Protein AF-A0A1H0B9L7-F1 (afdb_monomer_lite)

Organism: NCBI:txid1137991

pLDDT: mean 75.1, std 20.19, range [36.88, 95.94]

Structure (mmCIF, N/CA/C/O backbone):
data_AF-A0A1H0B9L7-F1
#
_entry.id   AF-A0A1H0B9L7-F1
#
loop_
_atom_site.group_PDB
_atom_site.id
_atom_site.type_symbol
_atom_site.label_atom_id
_atom_site.label_alt_id
_atom_site.label_comp_id
_atom_site.label_asym_id
_atom_site.label_entity_id
_atom_site.label_seq_id
_atom_site.pdbx_PDB_ins_code
_atom_site.Cartn_x
_atom_site.Cartn_y
_atom_site.Cartn_z
_atom_site.occupancy
_atom_site.B_iso_or_equiv
_atom_site.auth_seq_id
_atom_site.auth_comp_id
_atom_site.auth_asym_id
_atom_site.auth_atom_id
_atom_site.pdbx_PDB_model_num
ATOM 1 N N . MET A 1 1 ? 2.039 52.767 29.860 1.00 42.03 1 MET A N 1
ATOM 2 C CA . MET A 1 1 ? 3.351 52.083 29.797 1.00 42.03 1 MET A CA 1
ATOM 3 C C . MET A 1 1 ? 3.366 51.336 28.460 1.00 42.03 1 MET A C 1
ATOM 5 O O . MET A 1 1 ? 2.620 50.385 28.337 1.00 42.03 1 MET A O 1
ATOM 9 N N . ARG A 1 2 ? 3.704 51.986 27.335 1.00 48.44 2 ARG A N 1
ATOM 10 C CA . ARG A 1 2 ? 5.021 52.002 26.653 1.00 48.44 2 ARG A CA 1
ATOM 11 C C . ARG A 1 2 ? 5.650 50.603 26.499 1.00 48.44 2 ARG A C 1
ATOM 13 O O . ARG A 1 2 ? 6.182 50.077 27.467 1.00 48.44 2 ARG A O 1
ATOM 20 N N . SER A 1 3 ? 5.557 50.068 25.275 1.00 59.44 3 SER A N 1
ATOM 21 C CA . SER A 1 3 ? 6.215 48.862 24.737 1.00 59.44 3 SER A CA 1
ATOM 22 C C . SER A 1 3 ? 7.753 48.915 24.847 1.00 59.44 3 SER A C 1
ATOM 24 O O . SER A 1 3 ? 8.292 49.990 25.126 1.00 59.44 3 SER A O 1
ATOM 26 N N . PRO A 1 4 ? 8.473 47.804 24.571 1.00 56.31 4 PRO A N 1
ATOM 27 C CA . PRO A 1 4 ? 8.858 47.522 23.178 1.00 56.31 4 PRO A CA 1
ATOM 28 C C . PRO A 1 4 ? 8.913 46.031 22.781 1.00 56.31 4 PRO A C 1
ATOM 30 O O . PRO A 1 4 ? 9.260 45.158 23.569 1.00 56.31 4 PRO A O 1
ATOM 33 N N . ALA A 1 5 ? 8.651 45.781 21.498 1.00 57.62 5 ALA A N 1
ATOM 34 C CA . ALA A 1 5 ? 9.112 44.602 20.772 1.00 57.62 5 ALA A CA 1
ATOM 35 C C . ALA A 1 5 ? 10.468 44.905 20.100 1.00 57.62 5 ALA A C 1
ATOM 37 O O . ALA A 1 5 ? 10.629 46.000 19.554 1.00 57.62 5 ALA A O 1
ATOM 38 N N . PRO A 1 6 ? 11.399 43.937 20.065 1.00 56.00 6 PRO A N 1
ATOM 39 C CA . PRO A 1 6 ? 12.381 43.796 18.987 1.00 56.00 6 PRO A CA 1
ATOM 40 C C . PRO A 1 6 ? 12.260 42.383 18.375 1.00 56.00 6 PRO A C 1
ATOM 42 O O . PRO A 1 6 ? 12.289 41.381 19.076 1.00 56.00 6 PRO A O 1
ATOM 45 N N . LEU A 1 7 ? 11.912 42.227 17.096 1.00 51.38 7 LEU A N 1
ATOM 46 C CA . LEU A 1 7 ? 12.847 42.212 15.963 1.00 51.38 7 LEU A CA 1
ATOM 47 C C . LEU A 1 7 ? 14.116 41.376 16.210 1.00 51.38 7 LEU A C 1
ATOM 49 O O . LEU A 1 7 ? 15.157 41.932 16.536 1.00 51.38 7 LEU A O 1
ATOM 53 N N . LEU A 1 8 ? 14.057 40.080 15.895 1.00 52.88 8 LEU A N 1
ATOM 54 C CA . LEU A 1 8 ? 15.176 39.390 15.249 1.00 52.88 8 LEU A CA 1
ATOM 55 C C . LEU A 1 8 ? 14.666 38.563 14.064 1.00 52.88 8 LEU A C 1
ATOM 57 O O . LEU A 1 8 ? 14.247 37.417 14.175 1.00 52.88 8 LEU A O 1
ATOM 61 N N . ARG A 1 9 ? 14.713 39.219 12.902 1.00 50.41 9 ARG A N 1
ATOM 62 C CA . ARG A 1 9 ? 14.903 38.585 11.601 1.00 50.41 9 ARG A CA 1
ATOM 63 C C . ARG A 1 9 ? 16.345 38.069 11.554 1.00 50.41 9 ARG A C 1
ATOM 65 O O . ARG A 1 9 ? 17.278 38.861 11.655 1.00 50.41 9 ARG A O 1
ATOM 72 N N . SER A 1 10 ? 16.533 36.771 11.375 1.00 52.09 10 SER A N 1
ATOM 73 C CA . SER A 1 10 ? 17.801 36.164 10.949 1.00 52.09 10 SER A CA 1
ATOM 74 C C . SER A 1 10 ? 17.411 34.968 10.075 1.00 52.09 10 SER A C 1
ATOM 76 O O . SER A 1 10 ? 16.945 33.960 10.582 1.00 52.09 10 SER A O 1
ATOM 78 N N . ALA A 1 11 ? 17.219 35.154 8.768 1.00 50.53 11 ALA A N 1
ATOM 79 C CA . ALA A 1 11 ? 18.280 35.045 7.765 1.00 50.53 11 ALA A CA 1
ATOM 80 C C . ALA A 1 11 ? 19.037 33.705 7.863 1.00 50.53 11 ALA A C 1
ATOM 82 O O . ALA A 1 11 ? 20.212 33.689 8.211 1.00 50.53 11 ALA A O 1
ATOM 83 N N . LEU A 1 12 ? 18.375 32.585 7.544 1.00 45.91 12 LEU A N 1
ATOM 84 C CA . LEU A 1 12 ? 19.090 31.385 7.102 1.00 45.91 12 LEU A CA 1
ATOM 85 C C . LEU A 1 12 ? 19.279 31.473 5.587 1.00 45.91 12 LEU A C 1
ATOM 87 O O . LEU A 1 12 ? 18.405 31.123 4.798 1.00 45.91 12 LEU A O 1
ATOM 91 N N . ALA A 1 13 ? 20.432 32.012 5.213 1.00 48.62 13 ALA A N 1
ATOM 92 C CA . ALA A 1 13 ? 21.002 31.883 3.889 1.00 48.62 13 ALA A CA 1
ATOM 93 C C . ALA A 1 13 ? 21.830 30.588 3.823 1.00 48.62 13 ALA A C 1
ATOM 95 O O . ALA A 1 13 ? 22.670 30.357 4.686 1.00 48.62 13 ALA A O 1
ATOM 96 N N . GLY A 1 14 ? 21.581 29.794 2.779 1.00 43.53 14 GLY A N 1
ATOM 97 C CA . GLY A 1 14 ? 22.576 29.059 1.992 1.00 43.53 14 GLY A CA 1
ATOM 98 C C . GLY A 1 14 ? 23.479 28.026 2.672 1.00 43.53 14 GLY A C 1
ATOM 99 O O . GLY A 1 14 ? 24.476 28.378 3.289 1.00 43.53 14 GLY A O 1
ATOM 100 N N . ALA A 1 15 ? 23.245 26.750 2.352 1.00 43.12 15 ALA A N 1
ATOM 101 C CA . ALA A 1 15 ? 24.317 25.780 2.116 1.00 43.12 15 ALA A CA 1
ATOM 102 C C . ALA A 1 15 ? 23.804 24.652 1.202 1.00 43.12 15 ALA A C 1
ATOM 104 O O . ALA A 1 15 ? 23.286 23.640 1.665 1.00 43.12 15 ALA A O 1
ATOM 105 N N . ALA A 1 16 ? 23.927 24.842 -0.114 1.00 46.94 16 ALA A N 1
ATOM 106 C CA . ALA A 1 16 ? 23.858 23.748 -1.075 1.00 46.94 16 ALA A CA 1
ATOM 107 C C . ALA A 1 16 ? 25.203 23.009 -1.033 1.00 46.94 16 ALA A C 1
ATOM 109 O O . ALA A 1 16 ? 26.205 23.503 -1.548 1.00 46.94 16 ALA A O 1
ATOM 110 N N . ALA A 1 17 ? 25.239 21.853 -0.373 1.00 47.50 17 ALA A N 1
ATOM 111 C CA . ALA A 1 17 ? 26.378 20.949 -0.419 1.00 47.50 17 ALA A CA 1
ATOM 112 C C . ALA A 1 17 ? 26.219 20.029 -1.637 1.00 47.50 17 ALA A C 1
ATOM 114 O O . ALA A 1 17 ? 25.492 19.041 -1.599 1.00 47.50 17 ALA A O 1
ATOM 115 N N . VAL A 1 18 ? 26.883 20.387 -2.735 1.00 51.75 18 VAL A N 1
ATOM 116 C CA . VAL A 1 18 ? 27.063 19.516 -3.900 1.00 51.75 18 VAL A CA 1
ATOM 117 C C . VAL A 1 18 ? 28.144 18.500 -3.538 1.00 51.75 18 VAL A C 1
ATOM 119 O O . VAL A 1 18 ? 29.329 18.831 -3.510 1.00 51.75 18 VAL A O 1
ATOM 122 N N . VAL A 1 19 ? 27.747 17.268 -3.222 1.00 54.28 19 VAL A N 1
ATOM 123 C CA . VAL A 1 19 ? 28.686 16.150 -3.087 1.00 54.28 19 VAL A CA 1
ATOM 124 C C . VAL A 1 19 ? 28.959 15.618 -4.492 1.00 54.28 19 VAL A C 1
ATOM 126 O O . VAL A 1 19 ? 28.179 14.853 -5.050 1.00 54.28 19 VAL A O 1
ATOM 129 N N . LEU A 1 20 ? 30.062 16.077 -5.084 1.00 47.34 20 LEU A N 1
ATOM 130 C CA . LEU A 1 20 ? 30.651 15.487 -6.283 1.00 47.34 20 LEU A CA 1
ATOM 131 C C . LEU A 1 20 ? 31.174 14.095 -5.912 1.00 47.34 20 LEU A C 1
ATOM 133 O O . LEU A 1 20 ? 32.249 13.977 -5.320 1.00 47.34 20 LEU A O 1
ATOM 137 N N . LEU A 1 21 ? 30.406 13.050 -6.240 1.00 48.59 21 LEU A N 1
ATOM 138 C CA . LEU A 1 21 ? 30.911 11.685 -6.186 1.00 48.59 21 LEU A CA 1
ATOM 139 C C . LEU A 1 21 ? 32.091 11.561 -7.149 1.00 48.59 21 LEU A C 1
ATOM 141 O O . LEU A 1 21 ? 31.997 11.743 -8.361 1.00 48.59 21 LEU A O 1
ATOM 145 N N . THR A 1 22 ? 33.216 11.269 -6.525 1.00 49.94 22 THR A N 1
ATOM 146 C CA . THR A 1 22 ? 34.524 11.006 -7.084 1.00 49.94 22 THR A CA 1
ATOM 147 C C . THR A 1 22 ? 34.458 9.978 -8.203 1.00 49.94 22 THR A C 1
ATOM 149 O O . THR A 1 22 ? 34.223 8.792 -7.967 1.00 49.94 22 THR A O 1
ATOM 152 N N . ALA A 1 23 ? 34.765 10.443 -9.410 1.00 46.69 23 ALA A N 1
ATOM 153 C CA . ALA A 1 23 ? 35.298 9.619 -10.476 1.00 46.69 23 ALA A CA 1
ATOM 154 C C . ALA A 1 23 ? 36.564 8.911 -9.963 1.00 46.69 23 ALA A C 1
ATOM 156 O O . ALA A 1 23 ? 37.639 9.505 -9.878 1.00 46.69 23 ALA A O 1
ATOM 157 N N . CYS A 1 24 ? 36.429 7.640 -9.588 1.00 54.50 24 CYS A N 1
ATOM 158 C CA . CYS A 1 24 ? 37.564 6.753 -9.381 1.00 54.50 24 CYS A CA 1
ATOM 159 C C . CYS A 1 24 ? 37.978 6.218 -10.754 1.00 54.50 24 CYS A C 1
ATOM 161 O O . CYS A 1 24 ? 37.514 5.179 -11.216 1.00 54.50 24 CYS A O 1
ATOM 163 N N . GLY A 1 25 ? 38.803 7.013 -11.436 1.00 43.22 25 GLY A N 1
ATOM 164 C CA . GLY A 1 25 ? 39.615 6.557 -12.551 1.00 43.22 25 GLY A CA 1
ATOM 165 C C . GLY A 1 25 ? 40.789 5.740 -12.019 1.00 43.22 25 GLY A C 1
ATOM 166 O O . GLY A 1 25 ? 41.552 6.221 -11.182 1.00 43.22 25 GLY A O 1
ATOM 167 N N . GLY A 1 26 ? 40.924 4.511 -12.510 1.00 40.94 26 GLY A N 1
ATOM 168 C CA . GLY A 1 26 ? 42.085 3.655 -12.293 1.00 40.94 26 GLY A CA 1
ATOM 169 C C . GLY A 1 26 ? 42.659 3.229 -13.638 1.00 40.94 26 GLY A C 1
ATOM 170 O O . GLY A 1 26 ? 42.087 2.371 -14.304 1.00 40.94 26 GLY A O 1
ATOM 171 N N . SER A 1 27 ? 43.767 3.856 -14.034 1.00 45.31 27 SER A N 1
ATOM 172 C CA . SER A 1 27 ? 44.590 3.472 -15.185 1.00 45.31 27 SER A CA 1
ATOM 173 C C . SER A 1 27 ? 45.542 2.338 -14.796 1.00 45.31 27 SER A C 1
ATOM 175 O O . SER A 1 27 ? 46.207 2.432 -13.765 1.00 45.31 27 SER A O 1
ATOM 177 N N . GLY A 1 28 ? 45.649 1.310 -15.638 1.00 43.69 28 GLY A N 1
ATOM 178 C CA . GLY A 1 28 ? 46.694 0.287 -15.577 1.00 43.69 28 GLY A CA 1
ATOM 179 C C . GLY A 1 28 ? 47.242 0.037 -16.980 1.00 43.69 28 GLY A C 1
ATOM 180 O O . GLY A 1 28 ? 46.507 -0.439 -17.840 1.00 43.69 28 GLY A O 1
ATOM 181 N N . ASP A 1 29 ? 48.499 0.419 -17.192 1.00 53.62 29 ASP A N 1
ATOM 182 C CA . ASP A 1 29 ? 49.316 0.152 -18.379 1.00 53.62 29 ASP A CA 1
ATOM 183 C C . ASP A 1 29 ? 50.248 -1.022 -18.041 1.00 53.62 29 ASP A C 1
ATOM 185 O O . ASP A 1 29 ? 50.967 -0.947 -17.043 1.00 53.62 29 ASP A O 1
ATOM 189 N N . ASP A 1 30 ? 50.180 -2.106 -18.819 1.00 49.50 30 ASP A N 1
ATOM 190 C CA . ASP A 1 30 ? 51.202 -3.161 -18.879 1.00 49.50 30 ASP A CA 1
ATOM 191 C C . ASP A 1 30 ? 51.128 -3.844 -20.265 1.00 49.50 30 ASP A C 1
ATOM 193 O O . ASP A 1 30 ? 50.223 -4.627 -20.562 1.00 49.50 30 ASP A O 1
ATOM 197 N N . GLU A 1 31 ? 52.055 -3.470 -21.152 1.00 57.81 31 GLU A N 1
ATOM 198 C CA . GLU A 1 31 ? 52.524 -4.264 -22.304 1.00 57.81 31 GLU A CA 1
ATOM 199 C C . GLU A 1 31 ? 53.708 -5.127 -21.807 1.00 57.81 31 GLU A C 1
ATOM 201 O O . GLU A 1 31 ? 54.475 -4.613 -20.987 1.00 57.81 31 GLU A O 1
ATOM 206 N N . PRO A 1 32 ? 53.976 -6.360 -22.310 1.00 51.19 32 PRO A N 1
ATOM 207 C CA . PRO A 1 32 ? 54.155 -6.605 -23.747 1.00 51.19 32 PRO A CA 1
ATOM 208 C C . PRO A 1 32 ? 53.778 -8.017 -24.271 1.00 51.19 32 PRO A C 1
ATOM 210 O O . PRO A 1 32 ? 53.639 -8.980 -23.523 1.00 51.19 32 PRO A O 1
ATOM 213 N N . ALA A 1 33 ? 53.726 -8.136 -25.606 1.00 43.72 33 ALA A N 1
ATOM 214 C CA . ALA A 1 33 ? 54.347 -9.191 -26.438 1.00 43.72 33 ALA A CA 1
ATOM 215 C C . ALA A 1 33 ? 53.474 -9.632 -27.631 1.00 43.72 33 ALA A C 1
ATOM 217 O O . ALA A 1 33 ? 52.386 -10.187 -27.497 1.00 43.72 33 ALA A O 1
ATOM 218 N N . ALA A 1 34 ? 54.028 -9.420 -28.824 1.00 52.34 34 ALA A N 1
ATOM 219 C CA . ALA A 1 34 ? 53.470 -9.766 -30.123 1.00 52.34 34 ALA A CA 1
ATOM 220 C C . ALA A 1 34 ? 53.488 -11.275 -30.434 1.00 52.34 34 ALA A C 1
ATOM 222 O O . ALA A 1 34 ? 54.483 -11.950 -30.174 1.00 52.34 34 ALA A O 1
ATOM 223 N N . ALA A 1 35 ? 52.452 -11.754 -31.135 1.00 51.06 35 ALA A N 1
ATOM 224 C CA . ALA A 1 35 ? 52.500 -12.883 -32.074 1.00 51.06 35 ALA A CA 1
ATOM 225 C C . ALA A 1 35 ? 51.279 -12.834 -33.036 1.00 51.06 35 ALA A C 1
ATOM 227 O O . ALA A 1 35 ? 50.304 -12.148 -32.738 1.00 51.06 35 ALA A O 1
ATOM 228 N N . PRO A 1 36 ? 51.343 -13.475 -34.221 1.00 50.16 36 PRO A N 1
ATOM 229 C CA . PRO A 1 36 ? 50.843 -12.915 -35.478 1.00 50.16 36 PRO A CA 1
ATOM 230 C C . PRO A 1 36 ? 49.389 -13.242 -35.855 1.00 50.16 36 PRO A C 1
ATOM 232 O O . PRO A 1 36 ? 48.775 -14.203 -35.399 1.00 50.16 36 PRO A O 1
ATOM 235 N N . SER A 1 37 ? 48.913 -12.427 -36.799 1.00 56.03 37 SER A N 1
ATOM 236 C CA . SER A 1 37 ? 47.653 -12.466 -37.537 1.00 56.03 37 SER A CA 1
ATOM 237 C C . SER A 1 37 ? 47.139 -13.860 -37.903 1.00 56.03 37 SER A C 1
ATOM 239 O O . SER A 1 37 ? 47.799 -14.623 -38.605 1.00 56.03 37 SER A O 1
ATOM 241 N N . THR A 1 38 ? 45.877 -14.112 -37.561 1.00 51.56 38 THR A N 1
ATOM 242 C CA . THR A 1 38 ? 44.993 -15.016 -38.304 1.00 51.56 38 THR A CA 1
ATOM 243 C C . THR A 1 38 ? 43.694 -14.263 -38.570 1.00 51.56 38 THR A C 1
ATOM 245 O O . THR A 1 38 ? 42.982 -13.883 -37.645 1.00 51.56 38 THR A O 1
ATOM 248 N N . SER A 1 39 ? 43.423 -13.982 -39.843 1.00 57.38 39 SER A N 1
ATOM 249 C CA . SER A 1 39 ? 42.184 -13.358 -40.298 1.00 57.38 39 SER A CA 1
ATOM 250 C C . SER A 1 39 ? 41.013 -14.330 -40.147 1.00 57.38 39 SER A C 1
ATOM 252 O O . SER A 1 39 ? 41.042 -15.428 -40.698 1.00 57.38 39 SER A O 1
ATOM 254 N N . ALA A 1 40 ? 39.968 -13.896 -39.446 1.00 54.59 40 ALA A N 1
ATOM 255 C CA . ALA A 1 40 ? 38.642 -14.509 -39.417 1.00 54.59 40 ALA A CA 1
ATOM 256 C C . ALA A 1 40 ? 37.588 -13.381 -39.479 1.00 54.59 40 ALA A C 1
ATOM 258 O O . ALA A 1 40 ? 37.905 -12.243 -39.126 1.00 54.59 40 ALA A O 1
ATOM 259 N N . PRO A 1 41 ? 36.395 -13.642 -40.037 1.00 47.78 41 PRO A N 1
ATOM 260 C CA . PRO A 1 41 ? 35.584 -12.630 -40.701 1.00 47.78 41 PRO A CA 1
ATOM 261 C C . PRO A 1 41 ? 34.992 -11.613 -39.727 1.00 47.78 41 PRO A C 1
ATOM 263 O O . PRO A 1 41 ? 34.672 -11.930 -38.585 1.00 47.78 41 PRO A O 1
ATOM 266 N N . ALA A 1 42 ? 34.822 -10.391 -40.231 1.00 51.25 42 ALA A N 1
ATOM 267 C CA . ALA A 1 42 ? 34.138 -9.299 -39.565 1.00 51.25 42 ALA A CA 1
ATOM 268 C C . ALA A 1 42 ? 32.693 -9.696 -39.233 1.00 51.25 42 ALA A C 1
ATOM 270 O O . ALA A 1 42 ? 31.787 -9.556 -40.052 1.00 51.25 42 ALA A O 1
ATOM 271 N N . THR A 1 43 ? 32.465 -10.170 -38.013 1.00 47.81 43 THR A N 1
ATOM 272 C CA . THR A 1 43 ? 31.168 -10.017 -37.368 1.00 47.81 43 THR A CA 1
ATOM 273 C C . THR A 1 43 ? 31.000 -8.524 -37.155 1.00 47.81 43 THR A C 1
ATOM 275 O O . THR A 1 43 ? 31.756 -7.909 -36.403 1.00 47.81 43 THR A O 1
ATOM 278 N N . SER A 1 44 ? 30.065 -7.921 -37.887 1.00 50.69 44 SER A N 1
ATOM 279 C CA . SER A 1 44 ? 29.634 -6.548 -37.670 1.00 50.69 44 SER A CA 1
ATOM 280 C C . SER A 1 44 ? 29.277 -6.385 -36.197 1.00 50.69 44 SER A C 1
ATOM 282 O O . SER A 1 44 ? 28.225 -6.829 -35.746 1.00 50.69 44 SER A O 1
ATOM 284 N N . ALA A 1 45 ? 30.191 -5.786 -35.440 1.00 47.78 45 ALA A N 1
ATOM 285 C CA . ALA A 1 45 ? 29.897 -5.261 -34.129 1.00 47.78 45 ALA A CA 1
ATOM 286 C C . ALA A 1 45 ? 28.925 -4.107 -34.362 1.00 47.78 45 ALA A C 1
ATOM 288 O O . ALA A 1 45 ? 29.325 -3.005 -34.742 1.00 47.78 45 ALA A O 1
ATOM 289 N N . SER A 1 46 ? 27.633 -4.386 -34.208 1.00 48.44 46 SER A N 1
ATOM 290 C CA . SER A 1 46 ? 26.656 -3.340 -33.964 1.00 48.44 46 SER A CA 1
ATOM 291 C C . SER A 1 46 ? 27.123 -2.624 -32.704 1.00 48.44 46 SER A C 1
ATOM 293 O O . SER A 1 46 ? 27.026 -3.164 -31.604 1.00 48.44 46 SER A O 1
ATOM 295 N N . ALA A 1 47 ? 27.720 -1.447 -32.880 1.00 47.84 47 ALA A N 1
ATOM 296 C CA . ALA A 1 47 ? 27.993 -0.539 -31.782 1.00 47.84 47 ALA A CA 1
ATOM 297 C C . ALA A 1 47 ? 26.691 -0.376 -30.979 1.00 47.84 47 ALA A C 1
ATOM 299 O O . ALA A 1 47 ? 25.638 -0.197 -31.606 1.00 47.84 47 ALA A O 1
ATOM 300 N N . PRO A 1 48 ? 26.709 -0.433 -29.632 1.00 45.72 48 PRO A N 1
ATOM 301 C CA . PRO A 1 48 ? 25.570 0.063 -28.888 1.00 45.72 48 PRO A CA 1
ATOM 302 C C . PRO A 1 48 ? 25.426 1.519 -29.313 1.00 45.72 48 PRO A C 1
ATOM 304 O O . PRO A 1 48 ? 26.345 2.329 -29.173 1.00 45.72 48 PRO A O 1
ATOM 307 N N . SER A 1 49 ? 24.307 1.816 -29.963 1.00 42.38 49 SER A N 1
ATOM 308 C CA . SER A 1 49 ? 23.967 3.186 -30.279 1.00 42.38 49 SER A CA 1
ATOM 309 C C . SER A 1 49 ? 23.860 3.886 -28.934 1.00 42.38 49 SER A C 1
ATOM 311 O O . SER A 1 49 ? 22.913 3.636 -28.195 1.00 42.38 49 SER A O 1
ATOM 313 N N . SER A 1 50 ? 24.820 4.753 -28.611 1.00 46.06 50 SER A N 1
ATOM 314 C CA . SER A 1 50 ? 24.638 5.826 -27.633 1.00 46.06 50 SER A CA 1
ATOM 315 C C . SER A 1 50 ? 23.621 6.818 -28.203 1.00 46.06 50 SER A C 1
ATOM 317 O O . SER A 1 50 ? 23.933 7.967 -28.499 1.00 46.06 50 SER A O 1
ATOM 319 N N . GLY A 1 51 ? 22.410 6.336 -28.462 1.00 41.38 51 GLY A N 1
ATOM 320 C CA . GLY A 1 51 ? 21.232 7.165 -28.523 1.00 41.38 51 GLY A CA 1
ATOM 321 C C . GLY A 1 51 ? 20.789 7.353 -27.087 1.00 41.38 51 GLY A C 1
ATOM 322 O O . GLY A 1 51 ? 20.809 6.404 -26.306 1.00 41.38 51 GLY A O 1
ATOM 323 N N . THR A 1 52 ? 20.395 8.569 -26.733 1.00 50.41 52 THR A N 1
ATOM 324 C CA . THR A 1 52 ? 19.377 8.768 -25.705 1.00 50.41 52 THR A CA 1
ATOM 325 C C . THR A 1 52 ? 18.265 7.767 -26.001 1.00 50.41 52 THR A C 1
ATOM 327 O O . THR A 1 52 ? 17.506 7.961 -26.951 1.00 50.41 52 THR A O 1
ATOM 330 N N . ALA A 1 53 ? 18.262 6.637 -25.289 1.00 52.44 53 ALA A N 1
ATOM 331 C CA . ALA A 1 53 ? 17.199 5.661 -25.404 1.00 52.44 53 ALA A CA 1
ATOM 332 C C . ALA A 1 53 ? 15.911 6.423 -25.098 1.00 52.44 53 ALA A C 1
ATOM 334 O O . ALA A 1 53 ? 15.861 7.195 -24.136 1.00 52.44 53 ALA A O 1
ATOM 335 N N . ALA A 1 54 ? 14.916 6.285 -25.973 1.00 57.50 54 ALA A N 1
ATOM 336 C CA . ALA A 1 54 ? 13.585 6.767 -25.653 1.00 57.50 54 ALA A CA 1
ATOM 337 C C . ALA A 1 54 ? 13.184 6.183 -24.286 1.00 57.50 54 ALA A C 1
ATOM 339 O O . ALA A 1 54 ? 13.604 5.058 -23.988 1.00 57.50 54 ALA A O 1
ATOM 340 N N . PRO A 1 55 ? 12.434 6.931 -23.458 1.00 61.00 55 PRO A N 1
ATOM 341 C CA . PRO A 1 55 ? 11.918 6.381 -22.213 1.00 61.00 55 PRO A CA 1
ATOM 342 C C . PRO A 1 55 ? 11.214 5.054 -22.511 1.00 61.00 55 PRO A C 1
ATOM 344 O O . PRO A 1 55 ? 10.543 4.914 -23.538 1.00 61.00 55 PRO A O 1
ATOM 347 N N . ASP A 1 56 ? 11.458 4.056 -21.663 1.00 72.75 56 ASP A N 1
ATOM 348 C CA . ASP A 1 56 ? 10.843 2.750 -21.836 1.00 72.75 56 ASP A CA 1
ATOM 349 C C . ASP A 1 56 ? 9.317 2.903 -21.679 1.00 72.75 56 ASP A C 1
ATOM 351 O O . ASP A 1 56 ? 8.852 3.367 -20.633 1.00 72.75 56 ASP A O 1
ATOM 355 N N . PRO A 1 57 ? 8.513 2.551 -22.700 1.00 77.75 57 PRO A N 1
ATOM 356 C CA . PRO A 1 57 ? 7.079 2.817 -22.677 1.00 77.75 57 PRO A CA 1
ATOM 357 C C . PRO A 1 57 ? 6.345 2.000 -21.605 1.00 77.75 57 PRO A C 1
ATOM 359 O O . PRO A 1 57 ? 5.257 2.397 -21.188 1.00 77.75 57 PRO A O 1
ATOM 362 N N . ALA A 1 58 ? 6.907 0.872 -21.149 1.00 81.88 58 ALA A N 1
ATOM 363 C CA . ALA A 1 58 ? 6.328 0.102 -20.053 1.00 81.88 58 ALA A CA 1
ATOM 364 C C . ALA A 1 58 ? 6.587 0.788 -18.705 1.00 81.88 58 ALA A C 1
ATOM 366 O O . ALA A 1 58 ? 5.694 0.813 -17.859 1.00 81.88 58 ALA A O 1
ATOM 367 N N . ALA A 1 59 ? 7.758 1.405 -18.529 1.00 83.94 59 ALA A N 1
ATOM 368 C CA . ALA A 1 59 ? 8.050 2.219 -17.353 1.00 83.94 59 ALA A CA 1
ATOM 369 C C . ALA A 1 59 ? 7.113 3.436 -17.262 1.00 83.94 59 ALA A C 1
ATOM 371 O O . ALA A 1 59 ? 6.524 3.675 -16.211 1.00 83.94 59 ALA A O 1
ATOM 372 N N . GLU A 1 60 ? 6.898 4.164 -18.364 1.00 85.75 60 GLU A N 1
ATOM 373 C CA . GLU A 1 60 ? 5.984 5.318 -18.393 1.00 85.75 60 GLU A CA 1
ATOM 374 C C . GLU A 1 60 ? 4.537 4.934 -18.038 1.00 85.75 60 GLU A C 1
ATOM 376 O O . GLU A 1 60 ? 3.890 5.627 -17.247 1.00 85.75 60 GLU A O 1
ATOM 381 N N . GLN A 1 61 ? 4.037 3.817 -18.584 1.00 88.88 61 GLN A N 1
ATOM 382 C CA . GLN A 1 61 ? 2.708 3.291 -18.249 1.00 88.88 61 GLN A CA 1
ATOM 383 C C . GLN A 1 61 ? 2.618 2.889 -16.778 1.00 88.88 61 GLN A C 1
ATOM 385 O O . GLN A 1 61 ? 1.714 3.344 -16.080 1.00 88.88 61 GLN A O 1
ATOM 390 N N . PHE A 1 62 ? 3.595 2.125 -16.282 1.00 90.81 62 PHE A N 1
ATOM 391 C CA . PHE A 1 62 ? 3.655 1.726 -14.880 1.00 90.81 62 PHE A CA 1
ATOM 392 C C . PHE A 1 62 ? 3.635 2.935 -13.938 1.00 90.81 62 PHE A C 1
ATOM 394 O O . PHE A 1 62 ? 2.852 2.965 -12.994 1.00 90.81 62 PHE A O 1
ATOM 401 N N . CYS A 1 63 ? 4.442 3.964 -14.206 1.00 91.19 63 CYS A N 1
ATOM 402 C CA . CYS A 1 63 ? 4.485 5.180 -13.394 1.00 91.19 63 CYS A CA 1
ATOM 403 C C . CYS A 1 63 ? 3.132 5.912 -13.357 1.00 91.19 63 CYS A C 1
ATOM 405 O O . CYS A 1 63 ? 2.717 6.399 -12.298 1.00 91.19 63 CYS A O 1
ATOM 407 N N . GLY A 1 64 ? 2.438 5.985 -14.499 1.00 90.81 64 GLY A N 1
ATOM 408 C CA . GLY A 1 64 ? 1.105 6.578 -14.602 1.00 90.81 64 GLY A CA 1
ATOM 409 C C . GLY A 1 64 ? 0.049 5.783 -13.831 1.00 90.81 64 GLY A C 1
ATOM 410 O O . GLY A 1 64 ? -0.650 6.347 -12.983 1.00 90.81 64 GLY A O 1
ATOM 411 N N . ASP A 1 65 ? -0.016 4.475 -14.075 1.00 92.19 65 ASP A N 1
ATOM 412 C CA . ASP A 1 65 ? -0.978 3.566 -13.446 1.00 92.19 65 ASP A CA 1
ATOM 413 C C . ASP A 1 65 ? -0.766 3.493 -11.931 1.00 92.19 65 ASP A C 1
ATOM 415 O O . ASP A 1 65 ? -1.721 3.610 -11.162 1.00 92.19 65 ASP A O 1
ATOM 419 N N . MET A 1 66 ? 0.491 3.393 -11.489 1.00 91.31 66 MET A N 1
ATOM 420 C CA . MET A 1 66 ? 0.861 3.378 -10.076 1.00 91.31 66 MET A CA 1
ATOM 421 C C . MET A 1 66 ? 0.439 4.679 -9.383 1.00 91.31 66 MET A C 1
ATOM 423 O O . MET A 1 66 ? -0.235 4.634 -8.353 1.00 91.31 66 MET A O 1
ATOM 427 N N . THR A 1 67 ? 0.724 5.843 -9.977 1.00 89.88 67 THR A N 1
ATOM 428 C CA . THR A 1 67 ? 0.318 7.142 -9.411 1.00 89.88 67 THR A CA 1
ATOM 429 C C . THR A 1 67 ? -1.205 7.262 -9.292 1.00 89.88 67 THR A C 1
ATOM 431 O O . THR A 1 67 ? -1.707 7.720 -8.259 1.00 89.88 6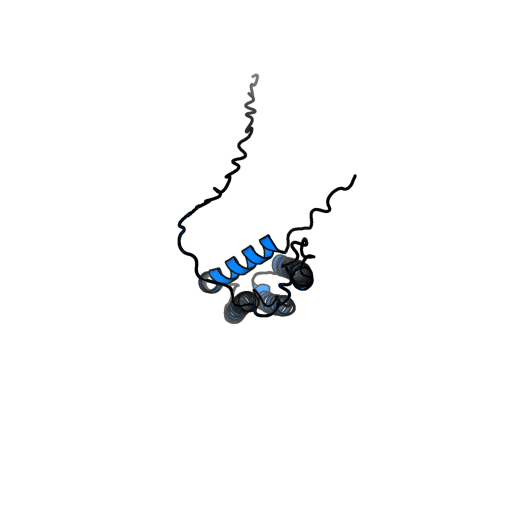7 THR A O 1
ATOM 434 N N . SER A 1 68 ? -1.955 6.837 -10.316 1.00 91.38 68 SER A N 1
ATOM 435 C CA . SER A 1 68 ? -3.425 6.853 -10.278 1.00 91.38 68 SER A CA 1
ATOM 436 C C . SER A 1 68 ? -3.959 5.911 -9.202 1.00 91.38 68 SER A C 1
ATOM 438 O O . SER A 1 68 ? -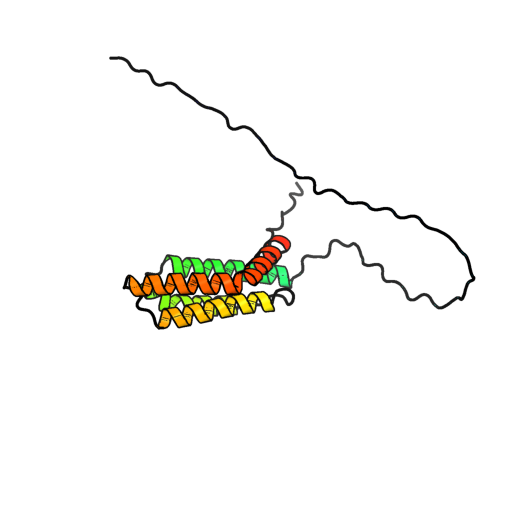4.742 6.329 -8.346 1.00 91.38 68 SER A O 1
ATOM 440 N N . ALA A 1 69 ? -3.476 4.666 -9.182 1.00 91.75 69 ALA A N 1
ATOM 441 C CA . ALA A 1 69 ? -3.902 3.656 -8.225 1.00 91.75 69 ALA A CA 1
ATOM 442 C C . ALA A 1 69 ? -3.631 4.097 -6.779 1.00 91.75 69 ALA A C 1
ATOM 444 O O . ALA A 1 69 ? -4.543 4.066 -5.953 1.00 91.75 69 ALA A O 1
ATOM 445 N N . PHE A 1 70 ? -2.427 4.593 -6.473 1.00 88.88 70 PHE A N 1
ATOM 446 C CA . PHE A 1 70 ? -2.097 5.093 -5.136 1.00 88.88 70 PHE A CA 1
ATOM 447 C C . PHE A 1 70 ? -2.908 6.331 -4.748 1.00 88.88 70 PHE A C 1
ATOM 449 O O . PHE A 1 70 ? -3.277 6.470 -3.582 1.00 88.88 70 PHE A O 1
ATOM 456 N N . THR A 1 71 ? -3.210 7.234 -5.682 1.00 90.62 71 THR A N 1
ATOM 457 C CA . THR A 1 71 ? -4.046 8.412 -5.392 1.00 90.62 71 THR A CA 1
ATOM 458 C C . THR A 1 71 ? -5.477 7.997 -5.049 1.00 90.62 71 THR A C 1
ATOM 460 O O . THR A 1 71 ? -6.053 8.489 -4.077 1.00 90.62 71 THR A O 1
ATOM 463 N N . GLU A 1 72 ? -6.040 7.053 -5.801 1.00 90.38 72 GLU A N 1
ATOM 464 C CA . GLU A 1 72 ? -7.381 6.516 -5.557 1.00 90.38 72 GLU A CA 1
ATOM 465 C C . GLU A 1 72 ? -7.455 5.749 -4.231 1.00 90.38 72 GLU A C 1
ATOM 467 O O . GLU A 1 72 ? -8.380 5.961 -3.442 1.00 90.38 72 GLU A O 1
ATOM 472 N N . VAL A 1 73 ? -6.457 4.907 -3.945 1.00 89.50 73 VAL A N 1
ATOM 473 C CA . VAL A 1 73 ? -6.351 4.168 -2.680 1.00 89.50 73 VAL A CA 1
ATOM 474 C C . VAL A 1 73 ? -6.230 5.120 -1.494 1.00 89.50 73 VAL A C 1
ATOM 476 O O . VAL A 1 73 ? -6.984 4.988 -0.531 1.00 89.50 73 VAL A O 1
ATOM 479 N N . GLN A 1 74 ? -5.339 6.112 -1.565 1.00 88.25 74 GLN A N 1
ATOM 480 C CA . GLN A 1 74 ? -5.182 7.101 -0.498 1.00 88.25 74 GLN A CA 1
ATOM 481 C C . GLN A 1 74 ? -6.462 7.908 -0.281 1.00 88.25 74 GLN A C 1
ATOM 483 O O . GLN A 1 74 ? -6.866 8.100 0.861 1.00 88.25 74 GLN A O 1
ATOM 488 N N . GLY A 1 75 ? -7.137 8.336 -1.352 1.00 89.25 75 GLY A N 1
ATOM 489 C CA . GLY A 1 75 ? -8.422 9.029 -1.246 1.00 89.25 75 GLY A CA 1
ATOM 490 C C . GLY A 1 75 ? -9.506 8.164 -0.595 1.00 89.25 75 GLY A C 1
ATOM 491 O O . GLY A 1 75 ? -10.268 8.652 0.239 1.00 89.25 75 GLY A O 1
ATOM 492 N N . SER A 1 76 ? -9.543 6.872 -0.931 1.00 88.81 76 SER A N 1
ATOM 493 C CA . SER A 1 76 ? -10.467 5.895 -0.344 1.00 88.81 76 SER A CA 1
ATOM 494 C C . SER A 1 76 ? -10.210 5.686 1.151 1.00 88.81 76 SER A C 1
ATOM 496 O O . SER A 1 76 ? -11.147 5.756 1.946 1.00 88.81 76 SER A O 1
ATOM 498 N N . LEU A 1 77 ? -8.947 5.481 1.540 1.00 84.38 77 LEU A N 1
ATOM 499 C CA . LEU A 1 77 ? -8.547 5.238 2.929 1.00 84.38 77 LEU A CA 1
ATOM 500 C C . LEU A 1 77 ? -8.630 6.500 3.798 1.00 84.38 77 LEU A C 1
ATOM 502 O O . LEU A 1 77 ? -9.008 6.410 4.959 1.00 84.38 77 LEU A O 1
ATOM 506 N N . ALA A 1 78 ? -8.343 7.685 3.254 1.00 87.25 78 ALA A N 1
ATOM 507 C CA . ALA A 1 78 ? -8.464 8.946 3.990 1.00 87.25 78 ALA A CA 1
ATOM 508 C C . ALA A 1 78 ? -9.916 9.279 4.373 1.00 87.25 78 ALA A C 1
ATOM 510 O O . ALA A 1 78 ? -10.153 9.988 5.350 1.00 87.25 78 ALA A O 1
ATOM 511 N N . ALA A 1 79 ? -10.887 8.778 3.605 1.00 85.19 79 ALA A N 1
ATOM 512 C CA . ALA A 1 79 ? -12.310 8.915 3.895 1.00 85.19 79 ALA A CA 1
ATOM 513 C C . ALA A 1 79 ? -12.865 7.785 4.786 1.00 85.19 79 ALA A C 1
ATOM 515 O O . ALA A 1 79 ? -14.039 7.834 5.154 1.00 85.19 79 ALA A O 1
ATOM 516 N N . ALA A 1 80 ? -12.058 6.767 5.099 1.00 86.56 80 ALA A N 1
ATOM 517 C CA . ALA A 1 80 ? -12.478 5.579 5.829 1.00 86.56 80 ALA A CA 1
ATOM 518 C C . ALA A 1 80 ? -12.432 5.799 7.349 1.00 86.56 80 ALA A C 1
ATOM 520 O O . ALA A 1 80 ? -11.511 6.422 7.882 1.00 86.56 80 ALA A O 1
ATOM 521 N N . THR A 1 81 ? -13.412 5.249 8.066 1.00 86.00 81 THR A N 1
ATOM 522 C CA . THR A 1 81 ? -13.308 5.076 9.520 1.00 86.00 81 THR A CA 1
ATOM 523 C C . THR A 1 81 ? -12.456 3.838 9.846 1.00 86.00 81 THR A C 1
ATOM 525 O O . THR A 1 81 ? -12.244 3.001 8.967 1.00 86.00 81 THR A O 1
ATOM 528 N N . PRO A 1 82 ? -11.964 3.665 11.089 1.00 76.81 82 PRO A N 1
ATOM 529 C CA . PRO A 1 82 ? -11.195 2.474 11.476 1.00 76.81 82 PRO A CA 1
ATOM 530 C C . PRO A 1 82 ? -11.932 1.155 11.201 1.00 76.81 82 PRO A C 1
ATOM 532 O O . PRO A 1 82 ? -11.309 0.149 10.879 1.00 76.81 82 PRO A O 1
ATOM 535 N N . GLU A 1 83 ? -13.261 1.182 11.286 1.00 80.19 83 GLU A N 1
ATOM 536 C CA . GLU A 1 83 ? -14.153 0.049 11.029 1.00 80.19 83 GLU A CA 1
ATOM 537 C C . GLU A 1 83 ? -14.211 -0.293 9.529 1.00 80.19 83 GLU A C 1
ATOM 539 O O . GLU A 1 83 ? -14.288 -1.460 9.145 1.00 80.19 83 GLU A O 1
ATOM 544 N N . ASP A 1 84 ? -14.094 0.722 8.667 1.00 85.69 84 ASP A N 1
ATOM 545 C CA . ASP A 1 84 ? -14.103 0.564 7.212 1.00 85.69 84 ASP A CA 1
ATOM 546 C C . ASP A 1 84 ? -12.780 0.001 6.671 1.00 85.69 84 ASP A C 1
ATOM 548 O O . ASP A 1 84 ? -12.762 -0.554 5.570 1.00 85.69 84 ASP A O 1
ATOM 552 N N . VAL A 1 85 ? -11.672 0.112 7.417 1.00 83.81 85 VAL A N 1
ATOM 553 C CA . VAL A 1 85 ? -10.333 -0.327 6.974 1.00 83.81 85 VAL A CA 1
ATOM 554 C C . VAL A 1 85 ? -10.341 -1.798 6.558 1.00 83.81 85 VAL A C 1
ATOM 556 O O . VAL A 1 85 ? -9.765 -2.139 5.526 1.00 83.81 85 VAL A O 1
ATOM 559 N N . ALA A 1 86 ? -11.064 -2.651 7.288 1.00 83.88 86 ALA A N 1
ATOM 560 C CA . ALA A 1 86 ? -11.186 -4.074 6.974 1.00 83.88 86 ALA A CA 1
ATOM 561 C C . ALA A 1 86 ? -11.848 -4.354 5.618 1.00 83.88 86 ALA A C 1
ATOM 563 O O . ALA A 1 86 ? -11.538 -5.352 4.974 1.00 83.88 86 ALA A O 1
ATOM 564 N N . THR A 1 87 ? -12.727 -3.459 5.163 1.00 86.44 87 THR A N 1
ATOM 565 C CA . THR A 1 87 ? -13.387 -3.574 3.856 1.00 86.44 87 THR A CA 1
ATOM 566 C C . THR A 1 87 ? -12.596 -2.855 2.761 1.00 86.44 87 THR A C 1
ATOM 568 O O . THR A 1 87 ? -12.513 -3.339 1.638 1.00 86.44 87 THR A O 1
ATOM 571 N N . ARG A 1 88 ? -11.971 -1.714 3.073 1.00 88.81 88 ARG A N 1
ATOM 572 C CA . ARG A 1 88 ? -11.269 -0.872 2.089 1.00 88.81 88 ARG A CA 1
ATOM 573 C C . ARG A 1 88 ? -9.874 -1.373 1.731 1.00 88.81 88 ARG A C 1
ATOM 575 O O . ARG A 1 88 ? -9.436 -1.177 0.600 1.00 88.81 88 ARG A O 1
ATOM 582 N N . LEU A 1 89 ? -9.169 -2.010 2.664 1.00 88.19 89 LEU A N 1
ATOM 583 C CA . LEU A 1 89 ? -7.833 -2.550 2.420 1.00 88.19 89 LEU A CA 1
ATOM 584 C C . LEU A 1 89 ? -7.805 -3.638 1.321 1.00 88.19 89 LEU A C 1
ATOM 586 O O . LEU A 1 89 ? -6.990 -3.502 0.409 1.00 88.19 89 LEU A O 1
ATOM 590 N N . PRO A 1 90 ? -8.694 -4.653 1.295 1.00 89.50 90 PRO A N 1
ATOM 591 C CA . PRO A 1 90 ? -8.699 -5.639 0.208 1.00 89.50 90 PRO A CA 1
ATOM 592 C C . PRO A 1 90 ? -9.074 -5.031 -1.152 1.00 89.50 90 PRO A C 1
ATOM 594 O O . PRO A 1 90 ? -8.533 -5.437 -2.185 1.00 89.50 90 PRO A O 1
ATOM 597 N N . GLU A 1 91 ? -9.954 -4.023 -1.178 1.00 90.62 91 GLU A N 1
ATOM 598 C CA . GLU A 1 91 ? -10.260 -3.265 -2.399 1.00 90.62 91 GLU A CA 1
ATOM 599 C C . GLU A 1 91 ? -9.031 -2.501 -2.909 1.00 90.62 91 GLU A C 1
ATOM 601 O O . GLU A 1 91 ? -8.754 -2.499 -4.110 1.00 90.62 91 GLU A O 1
ATOM 606 N N . ALA A 1 92 ? -8.264 -1.892 -2.001 1.00 91.00 92 ALA A N 1
ATOM 607 C CA . ALA A 1 92 ? -7.025 -1.204 -2.337 1.00 91.00 92 ALA A CA 1
ATOM 608 C C . ALA A 1 92 ? -5.976 -2.159 -2.916 1.00 91.00 92 ALA A C 1
ATOM 610 O O . ALA A 1 92 ? -5.384 -1.863 -3.952 1.00 91.00 92 ALA A O 1
ATOM 611 N N . VAL A 1 93 ? -5.801 -3.332 -2.304 1.00 92.62 93 VAL A N 1
ATOM 612 C CA . VAL A 1 93 ? -4.908 -4.381 -2.815 1.00 92.62 93 VAL A CA 1
ATOM 613 C C . VAL A 1 93 ? -5.336 -4.847 -4.201 1.00 92.62 93 VAL A C 1
ATOM 615 O O . VAL A 1 93 ? -4.502 -4.951 -5.092 1.00 92.62 93 VAL A O 1
ATOM 618 N N . THR A 1 94 ? -6.635 -5.073 -4.408 1.00 92.62 94 THR A N 1
ATOM 619 C CA . THR A 1 94 ? -7.179 -5.461 -5.720 1.00 92.62 94 THR A CA 1
ATOM 620 C C . THR A 1 94 ? -6.895 -4.398 -6.777 1.00 92.62 94 THR A C 1
ATOM 622 O O . THR A 1 94 ? -6.609 -4.724 -7.923 1.00 92.62 94 THR A O 1
ATOM 625 N N . ARG A 1 95 ? -6.958 -3.119 -6.402 1.00 92.19 95 ARG A N 1
ATOM 626 C CA . ARG A 1 95 ? -6.666 -2.010 -7.310 1.00 92.19 95 ARG A CA 1
ATOM 627 C C . ARG A 1 95 ? -5.182 -1.908 -7.651 1.00 92.19 95 ARG A C 1
ATOM 629 O O . ARG A 1 95 ? -4.852 -1.661 -8.803 1.00 92.19 95 ARG A O 1
ATOM 636 N N . LEU A 1 96 ? -4.301 -2.129 -6.679 1.00 91.25 96 LEU A N 1
ATOM 637 C CA . LEU A 1 96 ? -2.859 -2.177 -6.922 1.00 91.25 96 LEU A CA 1
ATOM 638 C C . LEU A 1 96 ? -2.468 -3.401 -7.766 1.00 91.25 96 LEU A C 1
ATOM 640 O O . LEU A 1 96 ? -1.604 -3.291 -8.622 1.00 91.25 96 LEU A O 1
ATOM 644 N N . ASP A 1 97 ? -3.149 -4.537 -7.613 1.00 93.62 97 ASP A N 1
ATOM 645 C CA . ASP A 1 97 ? -2.915 -5.735 -8.435 1.00 93.62 97 ASP A CA 1
ATOM 646 C C . ASP A 1 97 ? -3.241 -5.530 -9.927 1.00 93.62 97 ASP A C 1
ATOM 648 O O . ASP A 1 97 ? -2.717 -6.239 -10.782 1.00 93.62 97 ASP A O 1
ATOM 652 N N . GLN A 1 98 ? -4.063 -4.528 -10.263 1.00 93.50 98 GLN A N 1
ATOM 653 C CA . GLN A 1 98 ? -4.325 -4.145 -11.656 1.00 93.50 98 GLN A CA 1
ATOM 654 C C . GLN A 1 98 ? -3.158 -3.390 -12.301 1.00 93.50 98 GLN A C 1
ATOM 656 O O . GLN A 1 98 ? -3.116 -3.279 -13.526 1.00 93.50 98 GLN A O 1
ATOM 661 N N . VAL A 1 99 ? -2.221 -2.869 -11.503 1.00 94.44 99 VAL A N 1
ATOM 662 C CA . VAL A 1 99 ? -1.020 -2.204 -12.010 1.00 94.44 99 VAL A CA 1
ATOM 663 C C . VAL A 1 99 ? -0.018 -3.274 -12.426 1.00 94.44 99 VAL A C 1
ATOM 665 O O . VAL A 1 99 ? 0.466 -4.059 -11.606 1.00 94.44 99 VAL A O 1
ATOM 668 N N . GLN A 1 100 ? 0.314 -3.297 -13.714 1.00 90.69 100 GLN A N 1
ATOM 669 C CA . GLN A 1 100 ? 1.252 -4.269 -14.254 1.00 90.69 100 GLN A CA 1
ATOM 670 C C . GLN A 1 100 ? 2.689 -3.777 -14.059 1.00 90.69 100 GLN A C 1
ATOM 672 O O . GLN A 1 100 ? 3.134 -2.849 -14.733 1.00 90.69 100 GLN A O 1
ATOM 677 N N . ALA A 1 101 ? 3.423 -4.405 -13.140 1.00 90.38 101 ALA A N 1
ATOM 678 C CA . ALA A 1 101 ? 4.828 -4.082 -12.934 1.00 90.38 101 ALA A CA 1
ATOM 679 C C . ALA A 1 101 ? 5.704 -4.523 -14.123 1.00 90.38 101 ALA A C 1
ATOM 681 O O . ALA A 1 101 ? 5.498 -5.614 -14.672 1.00 90.38 101 ALA A O 1
ATOM 682 N N . PRO A 1 102 ? 6.699 -3.708 -14.514 1.00 89.12 102 PRO A N 1
ATOM 683 C CA . PRO A 1 102 ? 7.691 -4.094 -15.504 1.00 89.12 102 PRO A CA 1
ATOM 684 C C . PRO A 1 102 ? 8.555 -5.245 -14.979 1.00 89.12 102 PRO A C 1
ATOM 686 O O . PRO A 1 102 ? 8.759 -5.394 -13.775 1.00 89.12 102 PRO A O 1
ATOM 689 N N . ALA A 1 103 ? 9.079 -6.061 -15.897 1.00 90.62 103 ALA A N 1
ATOM 690 C CA . ALA A 1 103 ? 9.763 -7.314 -15.566 1.00 90.62 103 ALA A CA 1
ATOM 691 C C . ALA A 1 103 ? 10.959 -7.144 -14.609 1.00 90.62 103 ALA A C 1
ATOM 693 O O . ALA A 1 103 ? 11.259 -8.066 -13.860 1.00 90.62 103 ALA A O 1
ATOM 694 N N . GLU A 1 104 ? 11.610 -5.977 -14.609 1.00 88.94 104 GLU A N 1
ATOM 695 C CA . GLU A 1 104 ? 12.727 -5.658 -13.707 1.00 88.94 104 GLU A CA 1
ATOM 696 C C . GLU A 1 104 ? 12.341 -5.595 -12.225 1.00 88.94 104 GLU A C 1
ATOM 698 O O . GLU A 1 104 ? 13.177 -5.906 -11.387 1.00 88.94 104 GLU A O 1
ATOM 703 N N . ILE A 1 105 ? 11.098 -5.218 -11.905 1.00 92.88 105 ILE A N 1
ATOM 704 C CA . ILE A 1 105 ? 10.598 -5.076 -10.524 1.00 92.88 105 ILE A CA 1
ATOM 705 C C . ILE A 1 105 ? 9.362 -5.941 -10.258 1.00 92.88 105 ILE A C 1
ATOM 707 O O . ILE A 1 105 ? 8.646 -5.728 -9.282 1.00 92.88 105 ILE A O 1
ATOM 711 N N . ALA A 1 106 ? 9.062 -6.901 -11.135 1.00 93.62 106 ALA A N 1
ATOM 712 C CA . ALA A 1 106 ? 7.853 -7.713 -11.027 1.00 93.62 106 ALA A CA 1
ATOM 713 C C . ALA A 1 106 ? 7.827 -8.543 -9.734 1.00 93.62 106 ALA A C 1
ATOM 715 O O . ALA A 1 106 ? 6.784 -8.629 -9.085 1.00 93.62 106 ALA A O 1
ATOM 716 N N . ASP A 1 107 ? 8.972 -9.107 -9.339 1.00 95.31 107 ASP A N 1
ATOM 717 C CA . ASP A 1 107 ? 9.102 -9.872 -8.097 1.00 95.31 107 ASP A CA 1
ATOM 718 C C . ASP A 1 107 ? 8.952 -8.972 -6.859 1.00 95.31 107 ASP A C 1
ATOM 720 O O . ASP A 1 107 ? 8.225 -9.322 -5.928 1.00 95.31 107 ASP A O 1
ATOM 724 N N . ASP A 1 108 ? 9.562 -7.783 -6.866 1.00 95.94 108 ASP A N 1
ATOM 725 C CA . ASP A 1 108 ? 9.449 -6.811 -5.772 1.00 95.94 108 ASP A CA 1
ATOM 726 C C . ASP A 1 108 ? 8.016 -6.271 -5.634 1.00 95.94 108 ASP A C 1
ATOM 728 O O . ASP A 1 108 ? 7.472 -6.176 -4.532 1.00 95.94 108 ASP A O 1
ATOM 732 N N . TRP A 1 109 ? 7.351 -5.988 -6.757 1.00 94.75 109 TRP A N 1
ATOM 733 C CA . TRP A 1 109 ? 5.940 -5.602 -6.779 1.00 94.75 109 TRP A CA 1
ATOM 734 C C . TRP A 1 109 ? 5.032 -6.711 -6.241 1.00 94.75 109 TRP A C 1
ATOM 736 O O . TRP A 1 109 ? 4.132 -6.451 -5.439 1.00 94.75 109 TRP A O 1
ATOM 746 N N . ALA A 1 110 ? 5.284 -7.963 -6.632 1.00 95.25 110 ALA A N 1
ATOM 747 C CA . ALA A 1 110 ? 4.540 -9.106 -6.121 1.00 95.25 110 ALA A CA 1
ATOM 748 C C . ALA A 1 110 ? 4.752 -9.297 -4.611 1.00 95.25 110 ALA A C 1
ATOM 750 O O . ALA A 1 110 ? 3.786 -9.574 -3.898 1.00 95.25 110 ALA A O 1
ATOM 751 N N . ALA A 1 111 ? 5.979 -9.107 -4.112 1.00 95.81 111 ALA A N 1
ATOM 752 C CA . ALA A 1 111 ? 6.291 -9.172 -2.686 1.00 95.81 111 ALA A CA 1
ATOM 753 C C . ALA A 1 111 ? 5.555 -8.086 -1.885 1.00 95.81 111 ALA A C 1
ATOM 755 O O . ALA A 1 111 ? 4.982 -8.383 -0.835 1.00 95.81 111 ALA A O 1
ATOM 756 N N . LEU A 1 112 ? 5.502 -6.856 -2.409 1.00 93.62 112 LEU A N 1
ATOM 757 C CA . LEU A 1 112 ? 4.700 -5.775 -1.835 1.00 93.62 112 LEU A CA 1
ATOM 758 C C . LEU A 1 112 ? 3.220 -6.183 -1.755 1.00 93.62 112 LEU A C 1
ATOM 760 O O . LEU A 1 112 ? 2.637 -6.176 -0.670 1.00 93.62 112 LEU A O 1
ATOM 764 N N . LEU A 1 113 ? 2.616 -6.592 -2.876 1.00 94.56 113 LEU A N 1
ATOM 765 C CA . LEU A 1 113 ? 1.203 -6.989 -2.922 1.00 94.56 113 LEU A CA 1
ATOM 766 C C . LEU A 1 113 ? 0.891 -8.160 -1.986 1.00 94.56 113 LEU A C 1
ATOM 768 O O . LEU A 1 113 ? -0.156 -8.163 -1.340 1.00 94.56 113 LEU A O 1
ATOM 772 N N . ASP A 1 114 ? 1.781 -9.145 -1.887 1.00 95.31 114 ASP A N 1
ATOM 773 C CA . ASP A 1 114 ? 1.626 -10.272 -0.968 1.00 95.31 114 ASP A CA 1
ATOM 774 C C . ASP A 1 114 ? 1.664 -9.822 0.501 1.00 95.31 114 ASP A C 1
ATOM 776 O O . ASP A 1 114 ? 0.805 -10.219 1.290 1.00 95.31 114 ASP A O 1
ATOM 780 N N . GLY A 1 115 ? 2.577 -8.913 0.855 1.00 94.19 115 GLY A N 1
ATOM 781 C CA . GLY A 1 115 ? 2.603 -8.275 2.170 1.00 94.19 115 GLY A CA 1
ATOM 782 C C . GLY A 1 115 ? 1.284 -7.571 2.499 1.00 94.19 115 GLY A C 1
ATOM 783 O O . GLY A 1 115 ? 0.707 -7.798 3.566 1.00 94.19 115 GLY A O 1
ATOM 784 N N . LEU A 1 116 ? 0.743 -6.780 1.566 1.00 91.44 116 LEU A N 1
ATOM 785 C CA . LEU A 1 116 ? -0.546 -6.115 1.776 1.00 91.44 116 LEU A CA 1
ATOM 786 C C . LEU A 1 116 ? -1.721 -7.104 1.868 1.00 91.44 116 LEU A C 1
ATOM 788 O O . LEU A 1 116 ? -2.632 -6.877 2.664 1.00 91.44 116 LEU A O 1
ATOM 792 N N . ARG A 1 117 ? -1.719 -8.206 1.104 1.00 93.81 117 ARG A N 1
ATOM 793 C CA . ARG A 1 117 ? -2.740 -9.269 1.217 1.00 93.81 117 ARG A CA 1
ATOM 794 C C . ARG A 1 117 ? -2.734 -9.888 2.607 1.00 93.81 117 ARG A C 1
ATOM 796 O O . ARG A 1 117 ? -3.782 -9.953 3.240 1.00 93.81 117 ARG A O 1
ATOM 803 N N . ARG A 1 118 ? -1.555 -10.245 3.125 1.00 93.81 118 ARG A N 1
ATOM 804 C CA . ARG A 1 118 ? -1.408 -10.779 4.489 1.00 93.81 118 ARG A CA 1
ATOM 805 C C . ARG A 1 118 ? -1.877 -9.785 5.548 1.00 93.81 118 ARG A C 1
ATOM 807 O O . ARG A 1 118 ? -2.499 -10.185 6.534 1.00 93.81 118 ARG A O 1
ATOM 814 N N . LEU A 1 119 ? -1.605 -8.492 5.353 1.00 90.56 119 LEU A N 1
ATOM 815 C CA . LEU A 1 119 ? -2.114 -7.451 6.245 1.00 90.56 119 LEU A CA 1
ATOM 816 C C . LEU A 1 119 ? -3.644 -7.368 6.178 1.00 90.56 119 LEU A C 1
ATOM 818 O O . LEU A 1 119 ? -4.291 -7.310 7.219 1.00 90.56 119 LEU A O 1
ATOM 822 N N . SER A 1 120 ? -4.223 -7.427 4.977 1.00 90.81 120 SER A N 1
ATOM 823 C CA . SER A 1 120 ? -5.673 -7.449 4.765 1.00 90.81 120 SER A CA 1
ATOM 824 C C . SER A 1 120 ? -6.341 -8.652 5.431 1.00 90.81 120 SER A C 1
ATOM 826 O O . SER A 1 120 ? -7.344 -8.481 6.123 1.00 90.81 120 SER A O 1
ATOM 828 N N . ASP A 1 121 ? -5.774 -9.848 5.275 1.00 91.50 121 ASP A N 1
ATOM 829 C CA . ASP A 1 121 ? -6.258 -11.059 5.944 1.00 91.50 121 ASP A CA 1
ATOM 830 C C . ASP A 1 121 ? -6.187 -10.913 7.466 1.00 91.50 121 ASP A C 1
ATOM 832 O O . ASP A 1 121 ? -7.124 -11.277 8.176 1.00 91.50 121 ASP A O 1
ATOM 836 N N . THR A 1 122 ? -5.103 -10.319 7.975 1.00 90.56 122 THR A N 1
ATOM 837 C CA . THR A 1 122 ? -4.945 -10.050 9.407 1.00 90.56 122 THR A CA 1
ATOM 838 C C . THR A 1 122 ? -6.037 -9.106 9.900 1.00 90.56 122 THR A C 1
ATOM 840 O O . THR A 1 122 ? -6.743 -9.442 10.848 1.00 90.56 122 THR A O 1
ATOM 843 N N . VAL A 1 123 ? -6.237 -7.965 9.235 1.00 88.38 123 VAL A N 1
ATOM 844 C CA . VAL A 1 123 ? -7.269 -6.984 9.601 1.00 88.38 123 VAL A CA 1
ATOM 845 C C . VAL A 1 123 ? -8.666 -7.604 9.606 1.00 88.38 123 VAL A C 1
ATOM 847 O O . VAL A 1 123 ? -9.437 -7.325 10.518 1.00 88.38 123 VAL A O 1
ATOM 850 N N . GLY A 1 124 ? -8.984 -8.487 8.654 1.00 88.06 124 GLY A N 1
ATOM 851 C CA . GLY A 1 124 ? -10.277 -9.180 8.606 1.00 88.06 124 GLY A CA 1
ATOM 852 C C . GLY A 1 124 ? -10.579 -10.056 9.831 1.00 88.06 124 GLY A C 1
ATOM 853 O O . GLY A 1 124 ? -11.731 -10.427 10.050 1.00 88.06 124 GLY A O 1
ATOM 854 N N . THR A 1 125 ? -9.567 -10.372 10.644 1.00 88.94 125 THR A N 1
ATOM 855 C CA . THR A 1 125 ? -9.705 -11.148 11.889 1.00 88.94 125 THR A CA 1
ATOM 856 C C . THR A 1 125 ? -9.654 -10.298 13.162 1.00 88.94 125 THR A C 1
ATOM 858 O O . THR A 1 125 ? -9.896 -10.824 14.249 1.00 88.94 125 THR A O 1
ATOM 861 N N . LEU A 1 126 ? -9.341 -9.004 13.048 1.00 90.06 126 LEU A N 1
ATOM 862 C CA . LEU A 1 126 ? -9.151 -8.095 14.178 1.00 90.06 126 LEU A CA 1
ATOM 863 C C . LEU A 1 126 ? -10.369 -7.189 14.388 1.00 90.06 126 LEU A C 1
ATOM 865 O O . LEU A 1 126 ? -10.989 -6.722 13.438 1.00 90.06 126 LEU A O 1
ATOM 869 N N . ASP A 1 127 ? -10.657 -6.868 15.651 1.00 89.38 127 ASP A N 1
ATOM 870 C CA . ASP A 1 127 ? -11.598 -5.802 16.006 1.00 89.38 127 ASP A CA 1
ATOM 871 C C . ASP A 1 127 ? -10.847 -4.476 16.187 1.00 89.38 127 ASP A C 1
ATOM 873 O O . ASP A 1 127 ? -10.362 -4.150 17.276 1.00 89.38 127 ASP A O 1
ATOM 877 N N . LEU A 1 128 ? -10.747 -3.699 15.106 1.00 87.94 128 LEU A N 1
ATOM 878 C CA . LEU A 1 128 ? -10.080 -2.392 15.107 1.00 87.94 128 LEU A CA 1
ATOM 879 C C . LEU A 1 128 ? -10.832 -1.313 15.913 1.00 87.94 128 LEU A C 1
ATOM 881 O O . LEU A 1 128 ? -10.300 -0.219 16.114 1.00 87.94 128 LEU A O 1
ATOM 885 N N . GLY A 1 129 ? -12.037 -1.601 16.413 1.00 88.94 129 GLY A N 1
ATOM 886 C CA . GLY A 1 129 ? -12.736 -0.747 17.374 1.00 88.94 129 GLY A CA 1
ATOM 887 C C . GLY A 1 129 ? -12.144 -0.816 18.787 1.00 88.94 129 GLY A C 1
ATOM 888 O O . GLY A 1 129 ? -12.459 0.028 19.628 1.00 88.94 129 GLY A O 1
ATOM 889 N N . THR A 1 130 ? -11.267 -1.790 19.054 1.00 90.62 130 THR A N 1
ATOM 890 C CA . THR A 1 130 ? -10.655 -2.026 20.372 1.00 90.62 130 THR A CA 1
ATOM 891 C C . THR A 1 130 ? -9.173 -1.635 20.417 1.00 90.62 130 THR A C 1
ATOM 893 O O . THR A 1 130 ? -8.475 -1.738 19.405 1.00 90.62 130 THR A O 1
ATOM 896 N N . PRO A 1 131 ? -8.638 -1.228 21.586 1.00 92.19 131 PRO A N 1
ATOM 897 C CA . PRO A 1 131 ? -7.203 -0.988 21.756 1.00 92.19 131 PRO A CA 1
ATOM 898 C C . PRO A 1 131 ? -6.340 -2.207 21.407 1.00 92.19 131 PRO A C 1
ATOM 900 O O . PRO A 1 131 ? -5.289 -2.060 20.785 1.00 92.19 131 PRO A O 1
ATOM 903 N N . GLU A 1 132 ? -6.789 -3.407 21.775 1.00 93.06 132 GLU A N 1
ATOM 904 C CA . GLU A 1 132 ? -6.078 -4.659 21.518 1.00 93.06 132 GLU A CA 1
ATOM 905 C C . GLU A 1 132 ? -5.990 -4.961 20.017 1.00 93.06 132 GLU A C 1
ATOM 907 O O . GLU A 1 132 ? -4.917 -5.315 19.524 1.00 93.06 132 GLU A O 1
ATOM 912 N N . GLY A 1 133 ? -7.086 -4.777 19.271 1.00 91.12 133 GLY A N 1
ATOM 913 C CA . GLY A 1 133 ? -7.086 -4.955 17.819 1.00 91.12 133 GLY A CA 1
ATOM 914 C C . GLY A 1 133 ? -6.204 -3.934 17.102 1.00 91.12 133 GLY A C 1
ATOM 915 O O . GLY A 1 133 ? -5.466 -4.297 16.186 1.00 91.12 133 GLY A O 1
ATOM 916 N N . GLN A 1 134 ? -6.194 -2.682 17.566 1.00 89.38 134 GLN A N 1
ATOM 917 C CA . GLN A 1 134 ? -5.312 -1.644 17.025 1.00 89.38 134 GLN A CA 1
ATOM 918 C C . GLN A 1 134 ? -3.829 -1.947 17.276 1.00 89.38 134 GLN A C 1
ATOM 920 O O . GLN A 1 134 ? -2.993 -1.746 16.393 1.00 89.38 134 GLN A O 1
ATOM 925 N N . GLN A 1 135 ? -3.489 -2.476 18.456 1.00 94.31 135 GLN A N 1
ATOM 926 C CA . GLN A 1 135 ? -2.122 -2.895 18.757 1.00 94.31 135 GLN A CA 1
ATOM 927 C C . GLN A 1 135 ? -1.694 -4.088 17.891 1.00 94.31 135 GLN A C 1
ATOM 929 O O . GLN A 1 135 ? -0.612 -4.062 17.307 1.00 94.31 135 GLN A O 1
ATOM 934 N N . ALA A 1 136 ? -2.559 -5.095 17.739 1.00 92.88 136 ALA A N 1
ATOM 935 C CA . ALA A 1 136 ? -2.284 -6.248 16.884 1.00 92.88 136 ALA A CA 1
ATOM 936 C C . ALA A 1 136 ? -2.077 -5.847 15.413 1.00 92.88 136 ALA A C 1
ATOM 938 O O . ALA A 1 136 ? -1.184 -6.372 14.746 1.00 92.88 136 ALA A O 1
ATOM 939 N N . TYR A 1 137 ? -2.853 -4.879 14.917 1.00 90.75 1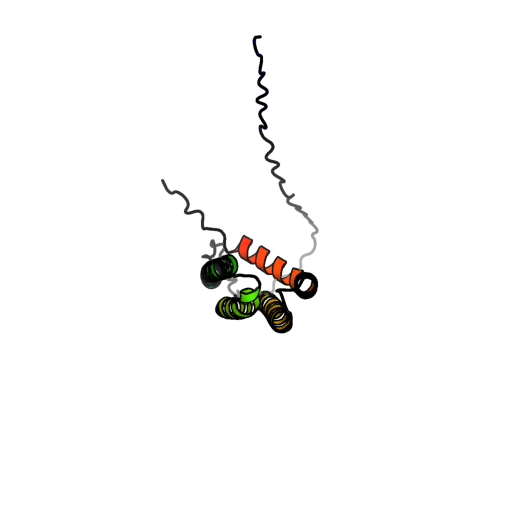37 TYR A N 1
ATOM 940 C CA . TYR A 1 137 ? -2.670 -4.315 13.581 1.00 90.75 137 TYR A CA 1
ATOM 941 C C . TYR A 1 137 ? -1.319 -3.601 13.422 1.00 90.75 137 TYR A C 1
ATOM 943 O O . TYR A 1 137 ? -0.627 -3.803 12.419 1.00 90.75 137 TYR A O 1
ATOM 951 N N . ALA A 1 138 ? -0.914 -2.795 14.407 1.00 92.38 138 ALA A N 1
ATOM 952 C CA . ALA A 1 138 ? 0.372 -2.099 14.388 1.00 92.38 138 ALA A CA 1
ATOM 953 C C . ALA A 1 138 ? 1.563 -3.079 14.397 1.00 92.38 138 ALA A C 1
ATOM 955 O O . ALA A 1 138 ? 2.525 -2.896 13.642 1.00 92.38 138 ALA A O 1
ATOM 956 N N . ASP A 1 139 ? 1.477 -4.148 15.192 1.00 95.06 139 ASP A N 1
ATOM 957 C CA . ASP A 1 139 ? 2.493 -5.203 15.249 1.00 95.06 139 ASP A CA 1
ATOM 958 C C . ASP A 1 139 ? 2.588 -5.969 13.920 1.00 95.06 139 ASP A C 1
ATOM 960 O O . ASP A 1 139 ? 3.688 -6.216 13.415 1.00 95.06 139 ASP A O 1
ATOM 964 N N . ALA A 1 140 ? 1.441 -6.308 13.319 1.00 93.75 140 ALA A N 1
ATOM 965 C CA . ALA A 1 140 ? 1.381 -6.966 12.016 1.00 93.75 140 ALA A CA 1
ATOM 966 C C . ALA A 1 140 ? 1.974 -6.085 10.908 1.00 93.75 140 ALA A C 1
ATOM 968 O O . ALA A 1 140 ? 2.816 -6.550 10.142 1.00 93.75 140 ALA A O 1
ATOM 969 N N . SER A 1 141 ? 1.602 -4.803 10.878 1.00 91.12 141 SER A N 1
ATOM 970 C CA . SER A 1 141 ? 2.131 -3.823 9.921 1.00 91.12 141 SER A CA 1
ATOM 971 C C . SER A 1 141 ? 3.648 -3.675 10.049 1.00 91.12 141 SER A C 1
ATOM 973 O O . SER A 1 141 ? 4.358 -3.674 9.048 1.00 91.12 141 SER A O 1
ATOM 975 N N . THR A 1 142 ? 4.164 -3.618 11.282 1.00 94.88 142 THR A N 1
ATOM 976 C CA . THR A 1 142 ? 5.608 -3.520 11.545 1.00 94.88 142 THR A CA 1
ATOM 977 C C . THR A 1 142 ? 6.354 -4.755 11.051 1.00 94.88 142 THR A C 1
ATOM 979 O O . THR A 1 142 ? 7.397 -4.630 10.413 1.00 94.88 142 THR A O 1
ATOM 982 N N . ARG A 1 143 ? 5.826 -5.953 11.329 1.00 94.56 143 ARG A N 1
ATOM 983 C CA . ARG A 1 143 ? 6.434 -7.206 10.869 1.00 94.56 143 ARG A CA 1
ATOM 984 C C . ARG A 1 143 ? 6.459 -7.278 9.347 1.00 94.56 143 ARG A C 1
ATOM 986 O O . ARG A 1 143 ? 7.510 -7.543 8.778 1.00 94.56 143 ARG A O 1
ATOM 993 N N . ILE A 1 144 ? 5.324 -7.010 8.706 1.00 93.75 144 ILE A N 1
ATOM 994 C CA . ILE A 1 144 ? 5.207 -7.059 7.247 1.00 93.75 144 ILE A CA 1
ATOM 995 C C . ILE A 1 144 ? 6.150 -6.039 6.613 1.00 93.75 144 ILE A C 1
ATOM 997 O O . ILE A 1 144 ? 6.906 -6.415 5.729 1.00 93.75 144 ILE A O 1
ATOM 1001 N N . GLY A 1 145 ? 6.201 -4.802 7.120 1.00 90.38 145 GLY A N 1
ATOM 1002 C CA . GLY A 1 145 ? 7.136 -3.778 6.642 1.00 90.38 145 GLY A CA 1
ATOM 1003 C C . GLY A 1 145 ? 8.604 -4.216 6.715 1.00 90.38 145 GLY A C 1
ATOM 1004 O O . GLY A 1 145 ? 9.377 -3.974 5.795 1.00 90.38 145 GLY A O 1
ATOM 1005 N N . GLN A 1 146 ? 8.999 -4.934 7.770 1.00 94.06 146 GLN A N 1
ATOM 1006 C CA . GLN A 1 146 ? 10.350 -5.502 7.862 1.00 94.06 146 GLN A CA 1
ATOM 1007 C C . GLN A 1 146 ? 10.600 -6.616 6.836 1.00 94.06 146 GLN A C 1
ATOM 1009 O O . GLN A 1 146 ? 11.716 -6.732 6.333 1.00 94.06 146 GLN A O 1
ATOM 1014 N N . GLU A 1 147 ? 9.586 -7.428 6.531 1.00 92.75 147 GLU A N 1
ATOM 1015 C CA . GLU A 1 147 ? 9.671 -8.498 5.530 1.00 92.75 147 GLU A CA 1
ATOM 1016 C C . GLU A 1 147 ? 9.792 -7.938 4.103 1.00 92.75 147 GLU A C 1
ATOM 1018 O O . GLU A 1 147 ? 10.586 -8.454 3.318 1.00 92.75 147 GLU A O 1
ATOM 1023 N N . ILE A 1 148 ? 9.049 -6.872 3.778 1.00 94.00 148 ILE A N 1
ATOM 1024 C CA . ILE A 1 148 ? 9.003 -6.289 2.425 1.00 94.00 148 ILE A CA 1
ATOM 1025 C C . ILE A 1 148 ? 9.988 -5.136 2.196 1.00 94.00 148 ILE A C 1
ATOM 1027 O O . ILE A 1 148 ? 10.136 -4.694 1.061 1.00 94.00 148 ILE A O 1
ATOM 1031 N N . GLY A 1 149 ? 10.689 -4.654 3.226 1.00 93.19 149 GLY A N 1
ATOM 1032 C CA . GLY A 1 149 ? 11.576 -3.485 3.131 1.00 93.19 149 GLY A CA 1
ATOM 1033 C C . GLY A 1 149 ? 12.585 -3.497 1.964 1.00 93.19 149 GLY A C 1
ATOM 1034 O O . GLY A 1 149 ? 12.787 -2.450 1.33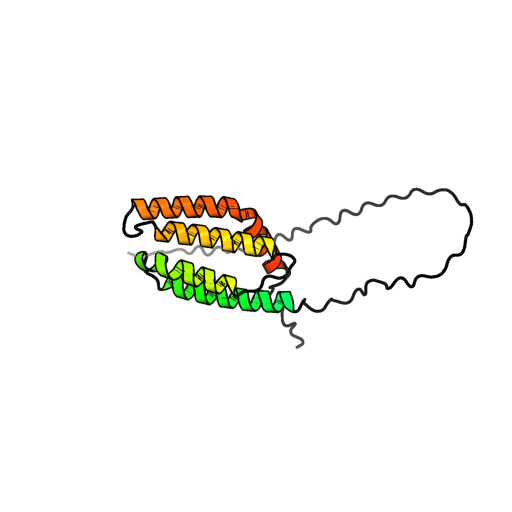9 1.00 93.19 149 GLY A O 1
ATOM 1035 N N . PRO A 1 150 ? 13.207 -4.640 1.601 1.00 92.75 150 PRO A N 1
ATOM 1036 C CA . PRO A 1 150 ? 14.041 -4.719 0.400 1.00 92.75 150 PRO A CA 1
ATOM 1037 C C . PRO A 1 150 ? 13.269 -4.434 -0.897 1.00 92.75 150 PRO A C 1
ATOM 1039 O O . PRO A 1 150 ? 13.756 -3.672 -1.730 1.00 92.75 150 PRO A O 1
ATOM 1042 N N . ALA A 1 151 ? 12.058 -4.979 -1.034 1.00 92.62 151 ALA A N 1
ATOM 1043 C CA . ALA A 1 151 ? 11.194 -4.756 -2.191 1.00 92.62 151 ALA A CA 1
ATOM 1044 C C . ALA A 1 151 ? 10.701 -3.302 -2.255 1.00 92.62 151 ALA A C 1
ATOM 1046 O O . ALA A 1 151 ? 10.705 -2.693 -3.321 1.00 92.62 151 ALA A O 1
ATOM 1047 N N . GLU A 1 152 ? 10.354 -2.699 -1.113 1.00 89.62 152 GLU A N 1
ATOM 1048 C CA . GLU A 1 152 ? 10.013 -1.270 -1.042 1.00 89.62 152 GLU A CA 1
ATOM 1049 C C . GLU A 1 152 ? 11.180 -0.382 -1.491 1.00 89.62 152 GLU A C 1
ATOM 1051 O O . GLU A 1 152 ? 10.976 0.592 -2.218 1.00 89.62 152 GLU A O 1
ATOM 1056 N N . THR A 1 153 ? 12.408 -0.734 -1.098 1.00 93.25 153 THR A N 1
ATOM 1057 C CA . THR A 1 153 ? 13.619 -0.015 -1.517 1.00 93.25 153 THR A CA 1
ATOM 1058 C C . THR A 1 153 ? 13.819 -0.127 -3.028 1.00 93.25 153 THR A C 1
ATOM 1060 O O . THR A 1 153 ? 13.971 0.894 -3.695 1.00 93.25 153 THR A O 1
ATOM 1063 N N . ALA A 1 154 ? 13.738 -1.341 -3.582 1.00 92.06 154 ALA A N 1
ATOM 1064 C CA . ALA A 1 154 ? 13.878 -1.580 -5.018 1.00 92.06 154 ALA A CA 1
ATOM 1065 C C . ALA A 1 154 ? 12.811 -0.837 -5.841 1.00 92.06 154 ALA A C 1
ATOM 1067 O O . ALA A 1 154 ? 13.128 -0.196 -6.844 1.00 92.06 154 ALA A O 1
ATOM 1068 N N . LEU A 1 155 ? 11.554 -0.851 -5.385 1.00 90.56 155 LEU A N 1
ATOM 1069 C CA . LEU A 1 155 ? 10.462 -0.105 -6.009 1.00 90.56 155 LEU A CA 1
ATOM 1070 C C . LEU A 1 155 ? 10.696 1.408 -5.946 1.00 90.56 155 LEU A C 1
ATOM 1072 O O . LEU A 1 155 ? 10.511 2.095 -6.948 1.00 90.56 155 LEU A O 1
ATOM 1076 N N . SER A 1 156 ? 11.123 1.934 -4.796 1.00 89.50 156 SER A N 1
ATOM 1077 C CA . SER A 1 156 ? 11.433 3.359 -4.639 1.00 89.50 156 SER A CA 1
ATOM 1078 C C . SER A 1 156 ? 12.569 3.796 -5.565 1.00 89.50 156 SER A C 1
ATOM 1080 O O . SER A 1 156 ? 12.460 4.833 -6.221 1.00 89.50 156 SER A O 1
ATOM 1082 N N . ASP A 1 157 ? 13.638 3.005 -5.652 1.00 91.19 157 ASP A N 1
ATOM 1083 C CA . ASP A 1 157 ? 14.774 3.280 -6.532 1.00 91.19 157 ASP A CA 1
ATOM 1084 C C . ASP A 1 157 ? 14.351 3.246 -8.006 1.00 91.19 157 ASP A C 1
ATOM 1086 O O . ASP A 1 157 ? 14.694 4.150 -8.775 1.00 91.19 157 ASP A O 1
ATOM 1090 N N . TYR A 1 158 ? 13.532 2.262 -8.392 1.00 89.88 158 TYR A N 1
ATOM 1091 C CA . TYR A 1 158 ? 12.984 2.167 -9.742 1.00 89.88 158 TYR A CA 1
ATOM 1092 C C . TYR A 1 158 ? 12.114 3.377 -10.091 1.00 89.88 158 TYR A C 1
ATOM 1094 O O . TYR A 1 158 ? 12.282 3.978 -11.153 1.00 89.88 158 TYR A O 1
ATOM 1102 N N . VAL A 1 159 ? 11.207 3.771 -9.197 1.00 89.00 159 VAL A N 1
ATOM 1103 C CA . VAL A 1 159 ? 10.335 4.936 -9.391 1.00 89.00 159 VAL A CA 1
ATOM 1104 C C . VAL A 1 159 ? 11.158 6.220 -9.481 1.00 89.00 159 VAL A C 1
ATOM 1106 O O . VAL A 1 159 ? 10.897 7.051 -10.346 1.00 89.00 159 VAL A O 1
ATOM 1109 N N . ALA A 1 160 ? 12.186 6.388 -8.650 1.00 87.94 160 ALA A N 1
ATOM 1110 C CA . ALA A 1 160 ? 13.062 7.556 -8.713 1.00 87.94 160 ALA A CA 1
ATOM 1111 C C . ALA A 1 160 ? 13.849 7.629 -10.032 1.00 87.94 160 ALA A C 1
ATOM 1113 O O . ALA A 1 160 ? 14.038 8.719 -10.573 1.00 87.94 160 ALA A O 1
ATOM 1114 N N . ALA A 1 161 ? 14.288 6.482 -10.554 1.00 88.62 161 ALA A N 1
ATOM 1115 C CA . ALA A 1 161 ? 15.035 6.404 -11.804 1.00 88.62 161 ALA A CA 1
ATOM 1116 C C . ALA A 1 161 ? 14.153 6.596 -13.049 1.00 88.62 161 ALA A C 1
ATOM 1118 O O . ALA A 1 161 ? 14.609 7.188 -14.027 1.00 88.62 161 ALA A O 1
ATOM 1119 N N . ASN A 1 162 ? 12.905 6.116 -13.017 1.00 86.44 162 ASN A N 1
ATOM 1120 C CA . ASN A 1 162 ? 12.070 5.987 -14.216 1.00 86.44 162 ASN A CA 1
ATOM 1121 C C . ASN A 1 162 ? 10.830 6.893 -14.227 1.00 86.44 162 ASN A C 1
ATOM 1123 O O . ASN A 1 162 ? 10.377 7.294 -15.295 1.00 86.44 162 ASN A O 1
ATOM 1127 N N . CYS A 1 163 ? 10.290 7.257 -13.062 1.00 86.06 163 CYS A N 1
ATOM 1128 C CA . CYS A 1 163 ? 9.042 8.019 -12.939 1.00 86.06 163 CYS A CA 1
ATOM 1129 C C . CYS A 1 163 ? 9.249 9.522 -12.729 1.00 86.06 163 CYS A C 1
ATOM 1131 O O . CYS A 1 163 ? 8.337 10.209 -12.260 1.00 86.06 163 CYS A O 1
ATOM 1133 N N . THR A 1 164 ? 10.425 10.073 -13.050 1.00 74.25 164 THR A N 1
ATOM 1134 C CA . THR A 1 164 ? 10.613 11.525 -12.958 1.00 74.25 164 THR A CA 1
ATOM 1135 C C . THR A 1 164 ? 9.587 12.223 -13.848 1.00 74.25 164 THR A C 1
ATOM 1137 O O . THR A 1 164 ? 9.460 11.832 -15.014 1.00 74.25 164 THR A O 1
ATOM 1140 N N . PRO A 1 165 ? 8.879 13.264 -13.365 1.00 54.28 165 PRO A N 1
ATOM 1141 C CA . PRO A 1 165 ? 8.104 14.099 -14.260 1.00 54.28 165 PRO A CA 1
ATOM 1142 C C . PRO A 1 165 ? 9.109 14.639 -15.257 1.00 54.28 165 PRO A C 1
ATOM 1144 O O . PRO A 1 165 ? 10.050 15.340 -14.871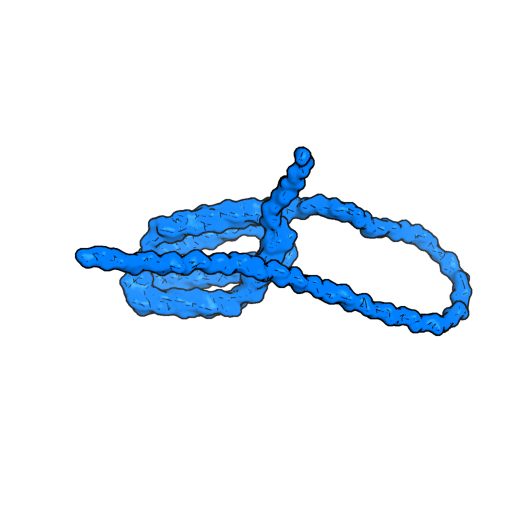 1.00 54.28 165 PRO A O 1
ATOM 1147 N N . THR A 1 166 ? 8.963 14.228 -16.515 1.00 47.06 166 THR A N 1
ATOM 1148 C CA . THR A 1 166 ? 9.812 14.715 -17.585 1.00 47.06 166 THR A CA 1
ATOM 1149 C C . THR A 1 166 ? 9.858 16.228 -17.419 1.00 47.06 166 THR A C 1
ATOM 1151 O O . THR A 1 166 ? 8.826 16.909 -17.403 1.00 47.06 166 THR A O 1
ATOM 1154 N N . SER A 1 167 ? 11.051 16.757 -17.143 1.00 41.59 167 SER A N 1
ATOM 1155 C CA . SER A 1 167 ? 11.284 18.174 -17.317 1.00 41.59 167 SER A CA 1
ATOM 1156 C C . SER A 1 167 ? 10.998 18.395 -18.788 1.00 41.59 167 SER A C 1
ATOM 1158 O O . SER A 1 167 ? 11.842 18.109 -19.637 1.00 41.59 167 SER A O 1
ATOM 1160 N N . ALA A 1 168 ? 9.778 18.840 -19.092 1.00 40.00 168 ALA A N 1
ATOM 1161 C CA . ALA A 1 168 ? 9.491 19.534 -20.321 1.00 40.00 168 ALA A CA 1
ATOM 1162 C C . ALA A 1 168 ? 10.578 20.602 -20.406 1.00 40.00 168 ALA A C 1
ATOM 1164 O O . ALA A 1 168 ? 10.563 21.577 -19.658 1.00 40.00 168 ALA A O 1
ATOM 1165 N N . SER A 1 169 ? 11.602 20.342 -21.214 1.00 36.88 169 SER A N 1
ATOM 1166 C CA . SER A 1 169 ? 12.666 21.299 -21.453 1.00 36.88 169 SER A CA 1
ATOM 1167 C C . SER A 1 169 ? 11.973 22.543 -22.000 1.00 36.88 169 SER A C 1
ATOM 1169 O O . SER A 1 169 ? 11.322 22.422 -23.042 1.00 36.88 169 SER A O 1
ATOM 1171 N N . PRO A 1 170 ? 12.032 23.717 -21.340 1.00 46.59 170 PRO A N 1
ATOM 1172 C CA . PRO A 1 170 ? 11.529 24.927 -21.955 1.00 46.59 170 PRO A CA 1
ATOM 1173 C C . PRO A 1 170 ? 12.460 25.240 -23.125 1.00 46.59 170 PRO A C 1
ATOM 1175 O O . PRO A 1 170 ? 13.535 25.807 -22.968 1.00 46.59 170 PRO A O 1
ATOM 1178 N N . THR A 1 171 ? 12.066 24.809 -24.318 1.00 51.56 171 THR A N 1
ATOM 1179 C CA . THR A 1 171 ? 12.519 25.437 -25.553 1.00 51.56 171 THR A CA 1
ATOM 1180 C C . THR A 1 171 ? 11.697 26.713 -25.683 1.00 51.56 171 THR A C 1
ATOM 1182 O O . THR A 1 171 ? 10.578 26.697 -26.191 1.00 51.56 171 THR A O 1
ATOM 1185 N N . GLY A 1 172 ? 12.227 27.799 -25.123 1.00 38.59 172 GLY A N 1
ATOM 1186 C CA . GLY A 1 172 ? 11.656 29.141 -25.190 1.00 38.59 172 GLY A CA 1
ATOM 1187 C C . GLY A 1 172 ? 12.722 30.186 -24.939 1.00 38.59 172 GLY A C 1
ATOM 1188 O O . GLY A 1 172 ? 13.175 30.260 -23.778 1.00 38.59 172 GLY A O 1
#

Radius of gyration: 27.31 Å; chains: 1; bounding box: 68×67×70 Å

Sequence (172 aa):
MRSPAPLLRSALAGAAAVVLLTACGGSGDDEPAAAPSTSAPATSASAPSSGTAAPDPAAEQFCGDMTSAFTEVQGSLAAATPEDVATRLPEAVTRLDQVQAPAEIADDWAALLDGLRRLSDTVGTLDLGTPEGQQAYADASTRIGQEIGPAETALSDYVAANCTPTSASPTG

Foldseek 3Di:
DDDDDDDDDDDPDDDDDDPDDDDPDDDDDDDDDDDDDDDDDDPPPPDPPPDPPDADVLLQQLLVLVVVLVVVLCVQVVPDDLQCCLVSLVVSLVSLVVRCDDPQLNVLSVLVSVLSVQLSVLLPPADSVDPVSVVSSVVSNVVSCVVSVVSVVVVVVSCVVR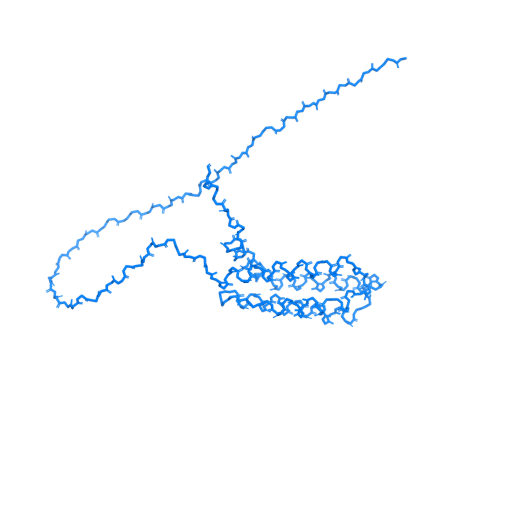VPPPPPPPPD

Secondary structure (DSSP, 8-state):
----------------------------------------------------PPPPHHHHHHHHHHHHHHHHHHHHHHT--TTTHHHHHHHHHHHHHTS---TTTHHHHHHHHHHHHHHHHHHTTS-TTSHHHHHHHHHHHHHHHHHHHHHHHHHHHHHHHH----------